Protein AF-A0A842MWJ6-F1 (afdb_monomer_lite)

Foldseek 3Di:
DADPPPRHDPVVDDDDDPVLVVLLVVLVVVLVVLVVLLVVLVVLLVVLVVQCVVCPDPVSVVVSVVSNVVSVVSNVVSVVVQVVCVVVSSHD

Secondary structure (DSSP, 8-state):
-B-TTT--BGGG-PPPPHHHHHHHHHHHHHHHHHHHHHHHHHHHHHHHHHHHHH--SHHHHHHHHHHHHHHHHHHHHHHHHHHHHHHTT---

Radius of gyration: 20.01 Å; chains: 1; bounding box: 41×27×55 Å

pLDDT: mean 96.07, std 4.83, range [68.44, 98.81]

Sequence (92 aa):
EKCPNCGAPREKFEKLSEDKAQLIERSRYTNDLHVSLQRLLQEVLAVAENGIRDNLDPRCLEIFTQAKEMAWTIRQRSKTEVQTHVGKGKWG

Structure (mmCIF, N/CA/C/O backbone):
data_AF-A0A842MWJ6-F1
#
_entry.id   AF-A0A842MWJ6-F1
#
loop_
_atom_site.group_PDB
_atom_site.id
_atom_site.type_symbol
_atom_site.label_atom_id
_atom_site.label_alt_id
_atom_site.label_comp_id
_atom_site.label_asym_id
_atom_site.label_entity_id
_atom_site.label_seq_id
_atom_site.pdbx_PDB_ins_code
_atom_site.Cartn_x
_atom_site.Cartn_y
_atom_site.Cartn_z
_atom_site.occupancy
_atom_site.B_iso_or_equiv
_atom_site.auth_seq_id
_atom_site.auth_comp_id
_atom_site.auth_asym_id
_atom_site.auth_atom_id
_atom_site.pdbx_PDB_model_num
ATOM 1 N N . GLU A 1 1 ? -23.370 -12.922 22.686 1.00 68.44 1 GLU A N 1
ATOM 2 C CA . GLU A 1 1 ? -22.726 -12.019 23.672 1.00 68.44 1 GLU A CA 1
ATOM 3 C C . GLU A 1 1 ? -21.276 -12.398 24.046 1.00 68.44 1 GLU A C 1
ATOM 5 O O . GLU A 1 1 ? -20.811 -12.036 25.119 1.00 68.44 1 GLU A O 1
ATOM 10 N N . LYS A 1 2 ? -20.502 -13.053 23.162 1.00 90.50 2 LYS A N 1
ATOM 11 C CA . LYS A 1 2 ? -19.066 -13.337 23.372 1.00 90.50 2 LYS A CA 1
ATOM 12 C C . LYS A 1 2 ? -18.253 -12.807 22.193 1.00 90.50 2 LYS A C 1
ATOM 14 O O . LYS A 1 2 ? -18.765 -12.790 21.075 1.00 90.50 2 LYS A O 1
ATOM 19 N N . CYS A 1 3 ? -17.018 -12.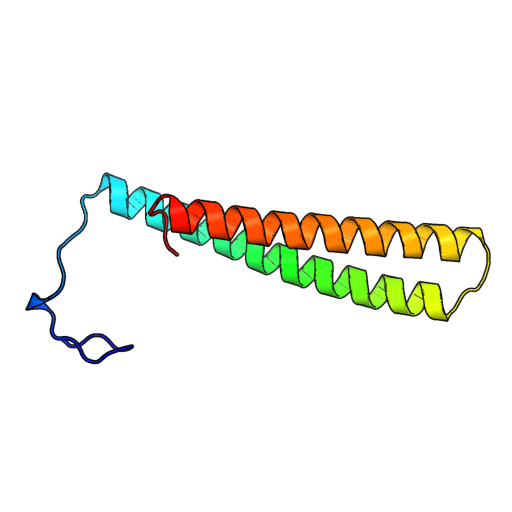376 22.437 1.00 90.81 3 CYS A N 1
ATOM 20 C CA . CYS A 1 3 ? -16.111 -11.908 21.390 1.00 90.81 3 CYS A CA 1
ATOM 21 C C . CYS A 1 3 ? -15.842 -13.033 20.370 1.00 90.81 3 CYS A C 1
ATOM 23 O O . CYS A 1 3 ? -15.439 -14.119 20.789 1.00 90.81 3 CYS A O 1
ATOM 25 N N . PRO A 1 4 ? -16.006 -12.802 19.055 1.00 92.50 4 PRO A N 1
ATOM 26 C CA . PRO A 1 4 ? -15.808 -13.841 18.042 1.00 92.50 4 PRO A CA 1
ATOM 27 C C . PRO A 1 4 ? -14.341 -14.266 17.887 1.00 92.50 4 PRO A C 1
ATOM 29 O O . PRO A 1 4 ? -14.081 -15.366 17.418 1.00 92.50 4 PRO A O 1
ATOM 32 N N . ASN A 1 5 ? -13.388 -13.421 18.295 1.00 92.62 5 ASN A N 1
ATOM 33 C CA . ASN A 1 5 ? -11.961 -13.723 18.179 1.00 92.62 5 ASN A CA 1
ATOM 34 C C . ASN A 1 5 ? -11.435 -14.585 19.343 1.00 92.62 5 ASN A C 1
ATOM 36 O O . ASN A 1 5 ? -10.698 -15.536 19.125 1.00 92.62 5 ASN A O 1
ATOM 40 N N . CYS A 1 6 ? -11.799 -14.258 20.590 1.00 94.75 6 CYS A N 1
ATOM 41 C CA . CYS A 1 6 ? -11.225 -14.901 21.784 1.00 94.75 6 CYS A CA 1
ATOM 42 C C . CYS A 1 6 ? -12.257 -15.509 22.748 1.00 94.75 6 CYS A C 1
ATOM 44 O O . CYS A 1 6 ? -11.887 -16.033 23.795 1.00 94.75 6 CYS A O 1
ATOM 46 N N . GLY A 1 7 ? -13.556 -15.401 22.453 1.00 94.75 7 GLY A N 1
ATOM 47 C CA . GLY A 1 7 ? -14.633 -15.937 23.290 1.00 94.75 7 GLY A CA 1
ATOM 48 C C . GLY A 1 7 ? -14.878 -15.187 24.606 1.00 94.75 7 GLY A C 1
ATOM 49 O O . GLY A 1 7 ? -15.750 -15.600 25.373 1.00 94.75 7 GLY A O 1
ATOM 50 N N . ALA A 1 8 ? -14.145 -14.099 24.882 1.00 95.62 8 ALA A N 1
ATOM 51 C CA . ALA A 1 8 ? -14.311 -13.303 26.097 1.00 95.62 8 ALA A CA 1
ATOM 52 C C . ALA A 1 8 ? -15.751 -12.769 26.232 1.00 95.62 8 ALA A C 1
ATOM 54 O O . ALA A 1 8 ? -16.355 -12.385 25.222 1.00 95.62 8 ALA A O 1
ATOM 55 N N . PRO A 1 9 ? -16.309 -12.741 27.453 1.00 95.56 9 PRO A N 1
ATOM 56 C CA . PRO A 1 9 ? -17.677 -12.301 27.673 1.00 95.56 9 PRO A CA 1
ATOM 57 C C . PRO A 1 9 ? -17.753 -10.762 27.706 1.00 95.56 9 PRO A C 1
ATOM 59 O O . PRO A 1 9 ? -16.729 -10.083 27.836 1.00 95.56 9 PRO A O 1
ATOM 62 N N . ARG A 1 10 ? -18.959 -10.208 27.532 1.00 91.69 10 ARG A N 1
ATOM 63 C CA . ARG A 1 10 ? -19.192 -8.764 27.333 1.00 91.69 10 ARG A CA 1
ATOM 64 C C . ARG A 1 10 ? -18.681 -7.900 28.489 1.00 91.69 10 ARG A C 1
ATOM 66 O O . ARG A 1 10 ? -18.237 -6.783 28.254 1.00 91.69 10 ARG A O 1
ATOM 73 N N . GLU A 1 11 ? -18.707 -8.416 29.709 1.00 93.62 11 GLU A N 1
ATOM 74 C CA . GLU A 1 11 ? -18.347 -7.701 30.937 1.00 93.62 11 GLU A CA 1
ATOM 75 C C . GLU A 1 11 ? -16.855 -7.346 30.999 1.00 93.62 11 GLU A C 1
ATOM 77 O O . GLU A 1 11 ? -16.457 -6.496 31.788 1.00 93.62 11 GLU A O 1
ATOM 82 N N . LYS A 1 12 ? -16.016 -7.969 30.155 1.00 94.12 12 LYS A N 1
ATOM 83 C CA . LYS A 1 12 ? -14.589 -7.632 30.032 1.00 94.12 12 LYS A CA 1
ATOM 84 C C . LYS A 1 12 ? -14.311 -6.428 29.126 1.00 94.12 12 LYS A C 1
ATOM 86 O O . LYS A 1 12 ? -13.148 -6.072 28.954 1.00 94.12 12 LYS A O 1
ATOM 91 N N . PHE A 1 13 ? -15.337 -5.837 28.517 1.00 91.50 13 PHE A N 1
ATOM 92 C CA . PHE A 1 13 ? -15.190 -4.732 27.577 1.00 91.50 13 PHE A CA 1
ATOM 93 C C . PHE A 1 13 ? -15.750 -3.439 28.160 1.00 91.50 13 PHE A C 1
ATOM 95 O O . PHE A 1 13 ? -16.842 -3.412 28.724 1.00 91.50 13 PHE A O 1
ATOM 102 N N . GLU A 1 14 ? -15.015 -2.352 27.956 1.00 92.19 14 GLU A N 1
ATOM 103 C CA . GLU A 1 14 ? -15.449 -1.004 28.304 1.00 92.19 14 GLU A CA 1
ATOM 104 C C . GLU A 1 14 ? -15.920 -0.259 27.051 1.00 92.19 14 GLU A C 1
ATOM 106 O O . GLU A 1 14 ? -15.362 -0.417 25.959 1.00 92.19 14 GLU A O 1
ATOM 111 N N . LYS A 1 15 ? -16.961 0.565 27.199 1.00 92.94 15 LYS A N 1
ATOM 112 C CA . LYS A 1 15 ? -17.431 1.428 26.115 1.00 92.94 15 LYS A CA 1
ATOM 113 C C . LYS A 1 15 ? -16.474 2.612 25.958 1.00 92.94 15 LYS A C 1
ATOM 115 O O . LYS A 1 15 ? -16.221 3.339 26.911 1.00 92.94 15 LYS A O 1
ATOM 120 N N . LEU A 1 16 ? -15.983 2.829 24.740 1.00 94.12 16 LEU A N 1
ATOM 121 C CA . LEU A 1 16 ? -15.151 3.989 24.419 1.00 94.12 16 LEU A CA 1
ATOM 122 C C . LEU A 1 16 ? -15.953 5.295 24.507 1.00 94.12 16 LEU A C 1
ATOM 124 O O . LEU A 1 16 ? -17.166 5.308 24.285 1.00 94.12 16 LEU A O 1
ATOM 128 N N . SER A 1 17 ? -15.252 6.400 24.773 1.00 95.94 17 SER A N 1
ATOM 129 C CA . SER A 1 17 ? -15.823 7.733 24.574 1.00 95.94 17 SER A CA 1
ATOM 130 C C . SER A 1 17 ? -16.128 7.966 23.094 1.00 95.94 17 SER A C 1
ATOM 132 O O . SER A 1 17 ? -15.443 7.429 22.220 1.00 95.94 17 SER A O 1
ATOM 134 N N . GLU A 1 18 ? -17.133 8.796 22.823 1.00 95.69 18 GLU A N 1
ATOM 135 C CA . GLU A 1 18 ? -17.587 9.096 21.461 1.00 95.69 18 GLU A CA 1
ATOM 136 C C . GLU A 1 18 ? -16.442 9.622 20.581 1.00 95.69 18 GLU A C 1
ATOM 138 O O . GLU A 1 18 ? -16.190 9.084 19.507 1.00 95.69 18 GLU A O 1
ATOM 143 N N . ASP A 1 19 ? -15.653 10.572 21.090 1.00 94.38 19 ASP A N 1
ATOM 144 C CA . ASP A 1 19 ? -14.514 11.140 20.358 1.00 94.38 19 ASP A CA 1
ATOM 145 C C . ASP A 1 19 ? -13.470 10.083 19.967 1.00 94.38 19 ASP A C 1
ATOM 147 O O . ASP A 1 19 ? -12.925 10.103 18.860 1.00 94.38 19 ASP A O 1
ATOM 151 N N . LYS A 1 20 ? -13.190 9.128 20.866 1.00 94.12 20 LYS A N 1
ATOM 152 C CA . LYS A 1 20 ? -12.250 8.034 20.586 1.00 94.12 20 LYS A CA 1
ATOM 153 C C . LYS A 1 20 ? -12.830 7.077 19.551 1.00 94.12 20 LYS A C 1
ATOM 155 O O . LYS A 1 20 ? -12.106 6.669 18.645 1.00 94.12 20 LYS A O 1
ATOM 160 N N . ALA A 1 21 ? -14.114 6.741 19.669 1.00 94.44 21 ALA A N 1
ATOM 161 C CA . ALA A 1 21 ? -14.799 5.879 18.714 1.00 94.44 21 ALA A CA 1
ATOM 162 C C . ALA A 1 21 ? -14.791 6.496 17.305 1.00 94.44 21 ALA A C 1
ATOM 164 O O . ALA A 1 21 ? -14.370 5.839 16.356 1.00 94.44 21 ALA A O 1
ATOM 165 N N . GLN A 1 22 ? -15.137 7.778 17.173 1.00 95.25 22 GLN A N 1
ATOM 166 C CA . GLN A 1 22 ? -15.118 8.482 15.887 1.00 95.25 22 GLN A CA 1
ATOM 167 C C . GLN A 1 22 ? -13.717 8.558 15.278 1.00 95.25 22 GLN A C 1
ATOM 169 O O . GLN A 1 22 ? -13.549 8.376 14.070 1.00 95.25 22 GLN A O 1
ATOM 174 N N . LEU A 1 23 ? -12.693 8.804 16.100 1.00 95.38 23 LEU A N 1
ATOM 175 C CA . LEU A 1 23 ? -11.310 8.821 15.633 1.00 95.38 23 LEU A CA 1
ATOM 176 C C . LEU A 1 23 ? -10.880 7.455 15.079 1.00 95.38 23 LEU A C 1
ATOM 178 O O . LEU A 1 23 ? -10.222 7.404 14.041 1.00 95.38 23 LEU A O 1
ATOM 182 N N . ILE A 1 24 ? -11.280 6.366 15.739 1.00 96.00 24 ILE A N 1
ATOM 183 C CA . ILE A 1 24 ? -11.041 4.993 15.282 1.00 96.00 24 ILE A CA 1
ATOM 184 C C . ILE A 1 24 ? -11.756 4.720 13.956 1.00 96.00 24 ILE A C 1
ATOM 186 O O . ILE A 1 24 ? -11.113 4.240 13.026 1.00 96.00 24 ILE A O 1
ATOM 190 N N . GLU A 1 25 ? -13.040 5.068 13.823 1.00 95.50 25 GLU A N 1
ATOM 191 C CA . GLU A 1 25 ? -13.779 4.845 12.569 1.00 95.50 25 GLU A CA 1
ATOM 192 C C . GLU A 1 25 ? -13.151 5.598 11.389 1.00 95.50 25 GLU A C 1
ATOM 194 O O . GLU A 1 25 ? -12.989 5.053 10.297 1.00 95.50 25 GLU A O 1
ATOM 199 N N . ARG A 1 26 ? -12.706 6.840 11.611 1.00 95.62 26 ARG A N 1
ATOM 200 C CA . ARG A 1 26 ? -11.984 7.599 10.583 1.00 95.62 26 ARG A CA 1
ATOM 201 C C . ARG A 1 26 ? -10.638 6.971 10.231 1.00 95.62 26 ARG A C 1
ATOM 203 O O . ARG A 1 26 ? -10.244 6.999 9.067 1.00 95.62 26 ARG A O 1
ATOM 210 N N . SER A 1 27 ? -9.927 6.429 11.216 1.00 96.62 27 SER A N 1
ATOM 211 C CA . SER A 1 27 ? -8.658 5.743 10.976 1.00 96.62 27 SER A CA 1
ATOM 212 C C . SER A 1 27 ? -8.829 4.435 10.213 1.00 96.62 27 SER A C 1
ATOM 214 O O . SER A 1 27 ? -8.015 4.195 9.326 1.00 96.62 27 SER A O 1
ATOM 216 N N . ARG A 1 28 ? -9.904 3.669 10.452 1.00 96.12 28 ARG A N 1
ATOM 217 C CA . ARG A 1 28 ? -10.241 2.470 9.662 1.00 96.12 28 ARG A CA 1
ATOM 218 C C . ARG A 1 28 ? -10.366 2.783 8.185 1.00 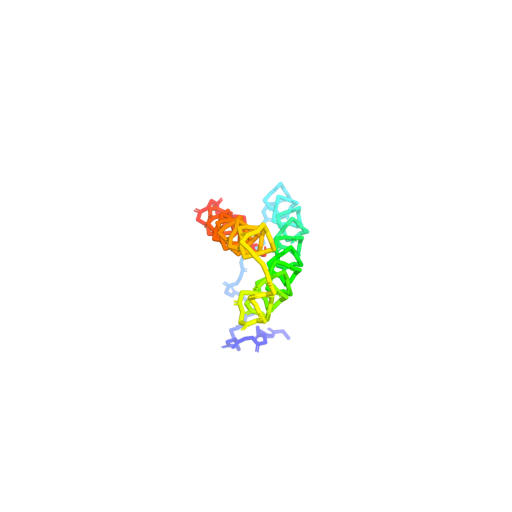96.12 28 ARG A C 1
ATOM 220 O O . ARG A 1 28 ? -9.684 2.171 7.373 1.00 96.12 28 ARG A O 1
ATOM 227 N N . TYR A 1 29 ? -11.151 3.807 7.854 1.00 96.62 29 TYR A N 1
ATOM 228 C CA . TYR A 1 29 ? -11.322 4.228 6.466 1.00 96.62 29 TYR A CA 1
ATOM 229 C C . TYR A 1 29 ? -9.976 4.528 5.789 1.00 96.62 29 TYR A C 1
ATOM 231 O O . TYR A 1 29 ? -9.686 4.028 4.705 1.00 96.62 29 TYR A O 1
ATOM 239 N N . THR A 1 30 ? -9.108 5.301 6.444 1.00 97.19 30 THR A N 1
ATOM 240 C CA . THR A 1 30 ? -7.781 5.607 5.889 1.00 97.19 30 THR A CA 1
ATOM 241 C C . THR A 1 30 ? -6.865 4.379 5.843 1.00 97.19 30 THR A C 1
ATOM 243 O O . THR A 1 30 ? -6.081 4.235 4.905 1.00 97.19 30 THR A O 1
ATOM 246 N N . ASN A 1 31 ? -6.957 3.466 6.809 1.00 97.56 31 ASN A N 1
ATOM 247 C CA . ASN A 1 31 ? -6.179 2.229 6.806 1.00 97.56 31 ASN A CA 1
ATOM 248 C C . ASN A 1 31 ? -6.608 1.292 5.671 1.00 97.56 31 ASN A C 1
ATOM 250 O O . ASN A 1 31 ? -5.739 0.746 4.989 1.00 97.56 31 ASN A O 1
ATOM 254 N N . ASP A 1 32 ? -7.900 1.212 5.362 1.00 97.44 32 ASP A N 1
ATOM 255 C CA . ASP A 1 32 ? -8.414 0.493 4.191 1.00 97.44 32 ASP A CA 1
ATOM 256 C C . ASP A 1 32 ? -7.897 1.097 2.876 1.00 97.44 32 ASP A C 1
ATOM 258 O O . ASP A 1 32 ? -7.534 0.372 1.939 1.00 97.44 32 ASP A O 1
ATOM 262 N N . LEU A 1 33 ? -7.776 2.429 2.811 1.00 98.19 33 LEU A N 1
ATOM 263 C CA . LEU A 1 33 ? -7.133 3.102 1.681 1.00 98.19 33 LEU A CA 1
ATOM 264 C C . LEU A 1 33 ? -5.644 2.747 1.585 1.00 98.19 33 LEU A C 1
ATOM 266 O O . LEU A 1 33 ? -5.161 2.464 0.489 1.00 98.19 33 LEU A O 1
ATOM 270 N N . HIS A 1 34 ? -4.913 2.695 2.703 1.00 98.25 34 HIS A N 1
ATOM 271 C CA . HIS A 1 34 ? -3.519 2.243 2.706 1.00 98.25 34 HIS A CA 1
ATOM 272 C C . HIS A 1 34 ? -3.383 0.786 2.260 1.00 98.25 34 HIS A C 1
ATOM 274 O O . HIS A 1 34 ? -2.453 0.472 1.519 1.00 98.25 34 HIS A O 1
ATOM 280 N N . VAL A 1 35 ? -4.281 -0.110 2.672 1.00 97.56 35 VAL A N 1
ATOM 281 C CA . VAL A 1 35 ? -4.291 -1.513 2.220 1.00 97.56 35 VAL A CA 1
ATOM 282 C C . VAL A 1 35 ? -4.558 -1.588 0.716 1.00 97.56 35 VAL A C 1
ATOM 284 O O . VAL A 1 35 ? -3.835 -2.271 -0.014 1.00 97.56 35 VAL A O 1
ATOM 287 N N . SER A 1 36 ? -5.534 -0.824 0.227 1.00 98.50 36 SER A N 1
ATOM 288 C CA . SER A 1 36 ? -5.862 -0.744 -1.200 1.00 98.50 36 SER A CA 1
ATOM 289 C C . SER A 1 36 ? -4.693 -0.201 -2.026 1.00 98.50 36 SER A C 1
ATOM 291 O O . SER A 1 36 ? -4.341 -0.773 -3.059 1.00 98.50 36 SER A O 1
ATOM 293 N N . LEU A 1 37 ? -4.027 0.848 -1.540 1.00 98.69 37 LEU A N 1
ATOM 294 C CA . LEU A 1 37 ? -2.825 1.403 -2.155 1.00 98.69 37 LEU A CA 1
ATOM 295 C C . LEU A 1 37 ? -1.686 0.374 -2.183 1.00 98.69 37 LEU A C 1
ATOM 297 O O . LEU A 1 37 ? -1.043 0.195 -3.213 1.00 98.69 37 LEU A O 1
ATOM 301 N N . GLN A 1 38 ? -1.456 -0.354 -1.086 1.00 98.62 38 GLN A N 1
ATOM 302 C CA . GLN A 1 38 ? -0.439 -1.408 -1.033 1.00 98.62 38 GLN A CA 1
ATOM 303 C C . GLN A 1 38 ? -0.689 -2.527 -2.052 1.00 98.62 38 GLN A C 1
ATOM 305 O O . GLN A 1 38 ? 0.285 -3.078 -2.571 1.00 98.62 38 GLN A O 1
ATOM 310 N N . ARG A 1 39 ? -1.956 -2.862 -2.336 1.00 98.62 39 ARG A N 1
ATOM 311 C CA . ARG A 1 39 ? -2.332 -3.825 -3.383 1.00 98.62 39 ARG A CA 1
ATOM 312 C C . ARG A 1 39 ? -1.969 -3.299 -4.771 1.00 98.62 39 ARG A C 1
ATOM 314 O O . ARG A 1 39 ? -1.289 -3.996 -5.513 1.00 98.62 39 ARG A O 1
ATOM 321 N N . LEU A 1 40 ? -2.344 -2.061 -5.093 1.00 98.81 40 LEU A N 1
ATOM 322 C CA . LEU A 1 40 ? -2.011 -1.445 -6.384 1.00 98.81 40 LEU A CA 1
ATOM 323 C C . LEU A 1 40 ? -0.494 -1.359 -6.597 1.00 98.81 40 LEU A C 1
ATOM 325 O O . LEU A 1 40 ? 0.014 -1.690 -7.662 1.00 98.81 40 LEU A O 1
ATOM 329 N N . LEU A 1 41 ? 0.259 -0.991 -5.561 1.00 98.81 41 LEU A N 1
ATOM 330 C CA . LEU A 1 41 ? 1.720 -0.940 -5.636 1.00 98.81 41 LEU A CA 1
ATOM 331 C C . LEU A 1 41 ? 2.340 -2.333 -5.813 1.00 98.81 41 LEU A C 1
ATOM 333 O O . LEU A 1 41 ? 3.388 -2.452 -6.437 1.00 98.81 41 LEU A O 1
ATOM 337 N N . GLN A 1 42 ? 1.701 -3.390 -5.303 1.00 98.62 42 GLN A N 1
ATOM 338 C CA . GLN A 1 42 ? 2.132 -4.765 -5.560 1.00 98.62 42 GLN A CA 1
ATOM 339 C C . GLN A 1 42 ? 1.954 -5.157 -7.034 1.00 98.62 42 GLN A C 1
ATOM 341 O O . GLN A 1 42 ? 2.802 -5.863 -7.578 1.00 98.62 42 GLN A O 1
ATOM 346 N N . GLU A 1 43 ? 0.897 -4.679 -7.688 1.00 98.75 43 GLU A N 1
ATOM 347 C CA . GLU A 1 43 ? 0.695 -4.870 -9.130 1.00 98.75 43 GLU A CA 1
ATOM 348 C C . GLU A 1 43 ? 1.745 -4.101 -9.939 1.00 98.75 43 GLU A C 1
ATOM 350 O O . GLU A 1 43 ? 2.346 -4.667 -10.851 1.00 98.75 43 GLU A O 1
ATOM 355 N N . VAL A 1 44 ? 2.062 -2.859 -9.546 1.00 98.81 44 VAL A N 1
ATOM 356 C CA . VAL A 1 44 ? 3.156 -2.083 -10.158 1.00 98.81 44 VAL A CA 1
ATOM 357 C C . VAL A 1 44 ? 4.495 -2.809 -10.020 1.00 98.81 44 VAL A C 1
ATOM 359 O O . VAL A 1 44 ? 5.237 -2.891 -10.995 1.00 98.81 44 VAL A O 1
ATOM 362 N N . LEU A 1 45 ? 4.796 -3.378 -8.846 1.00 98.75 45 LEU A N 1
ATOM 363 C CA . LEU A 1 45 ? 6.009 -4.176 -8.637 1.00 98.75 45 LEU A CA 1
ATOM 364 C C . LEU A 1 45 ? 6.075 -5.369 -9.599 1.00 98.75 45 LEU A C 1
ATOM 366 O O . LEU A 1 45 ? 7.114 -5.583 -10.215 1.00 98.75 45 LEU A O 1
ATOM 370 N N . ALA A 1 46 ? 4.977 -6.110 -9.766 1.00 98.75 46 ALA A N 1
ATOM 371 C CA . ALA A 1 46 ? 4.934 -7.260 -10.668 1.00 98.75 46 ALA A CA 1
ATO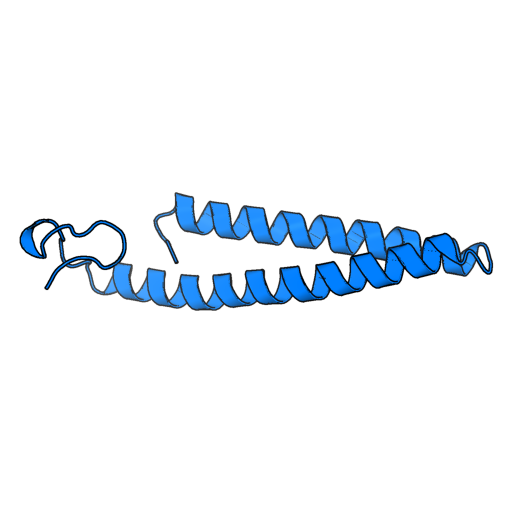M 372 C C . ALA A 1 46 ? 5.139 -6.856 -12.141 1.00 98.75 46 ALA A C 1
ATOM 374 O O . ALA A 1 46 ? 5.892 -7.509 -12.865 1.00 98.75 46 ALA A O 1
ATOM 375 N N . VAL A 1 47 ? 4.513 -5.758 -12.580 1.00 98.75 47 VAL A N 1
ATOM 376 C CA . VAL A 1 47 ? 4.704 -5.209 -13.934 1.00 98.75 47 VAL A CA 1
ATOM 377 C C . VAL A 1 47 ? 6.149 -4.754 -14.137 1.00 98.75 47 VAL A C 1
ATOM 379 O O . VAL A 1 47 ? 6.763 -5.102 -15.143 1.00 98.75 47 VAL A O 1
ATOM 382 N N . ALA A 1 48 ? 6.713 -4.034 -13.167 1.00 98.81 48 ALA A N 1
ATOM 383 C CA . ALA A 1 48 ? 8.091 -3.568 -13.214 1.00 98.81 48 ALA A CA 1
ATOM 384 C C . ALA A 1 48 ? 9.096 -4.727 -13.272 1.00 98.81 48 ALA A C 1
ATOM 386 O O . ALA A 1 48 ? 10.038 -4.686 -14.055 1.00 98.81 48 ALA A O 1
ATOM 387 N N . GLU A 1 49 ? 8.881 -5.797 -12.507 1.00 98.81 49 GLU A N 1
ATOM 388 C CA . GLU A 1 49 ? 9.736 -6.986 -12.558 1.00 98.81 49 GLU A CA 1
ATOM 389 C C . GLU A 1 49 ? 9.679 -7.703 -13.905 1.00 98.81 49 GLU A C 1
ATOM 391 O O . GLU A 1 49 ? 10.716 -8.143 -14.403 1.00 98.81 49 GLU A O 1
ATOM 396 N N . ASN A 1 50 ? 8.498 -7.792 -14.519 1.00 98.75 50 ASN A N 1
ATOM 397 C CA . ASN A 1 50 ? 8.371 -8.350 -15.862 1.00 98.75 50 ASN A CA 1
ATOM 398 C C . ASN A 1 50 ? 9.069 -7.471 -16.907 1.00 98.75 50 ASN A C 1
ATOM 400 O O . ASN A 1 50 ? 9.780 -8.006 -17.750 1.00 98.75 50 ASN A O 1
ATOM 404 N N . GLY A 1 51 ? 8.937 -6.146 -16.817 1.00 98.69 51 GLY A N 1
ATOM 405 C CA . GLY A 1 51 ? 9.613 -5.215 -17.721 1.00 98.69 51 GLY A CA 1
ATOM 406 C C . GLY A 1 51 ? 11.142 -5.211 -17.579 1.00 98.69 51 GLY A C 1
ATOM 407 O O . GLY A 1 51 ? 11.855 -5.190 -18.578 1.00 98.69 51 GLY A O 1
ATOM 408 N N . ILE A 1 52 ? 11.662 -5.315 -16.349 1.00 98.81 52 ILE A N 1
ATOM 409 C CA . ILE A 1 52 ? 13.102 -5.504 -16.092 1.00 98.81 52 ILE A CA 1
ATOM 410 C C . ILE A 1 52 ? 13.589 -6.830 -16.685 1.00 98.81 52 ILE A C 1
ATOM 412 O O . ILE A 1 52 ? 14.686 -6.883 -17.231 1.00 98.81 52 ILE A O 1
ATOM 416 N N . ARG A 1 53 ? 12.796 -7.906 -16.567 1.00 98.69 53 ARG A N 1
ATOM 417 C CA . ARG A 1 53 ? 13.149 -9.221 -17.121 1.00 98.69 53 ARG A CA 1
ATOM 418 C C . ARG A 1 53 ? 13.166 -9.213 -18.650 1.00 98.69 53 ARG A C 1
ATOM 420 O O . ARG A 1 53 ? 14.023 -9.871 -19.226 1.00 98.69 53 ARG A O 1
ATOM 427 N N . ASP A 1 54 ? 12.227 -8.506 -19.271 1.00 98.69 54 ASP A N 1
ATOM 428 C CA . ASP A 1 54 ? 12.138 -8.362 -20.727 1.00 98.69 54 ASP A CA 1
ATOM 429 C C . ASP A 1 54 ? 13.346 -7.607 -21.302 1.00 98.69 54 ASP A C 1
ATOM 431 O O . ASP A 1 54 ? 13.917 -8.031 -22.301 1.00 98.69 54 ASP A O 1
ATOM 435 N N . ASN A 1 55 ? 13.796 -6.547 -20.616 1.00 97.56 55 ASN A N 1
ATOM 436 C CA . ASN A 1 55 ? 15.041 -5.828 -20.911 1.00 97.56 55 ASN A CA 1
ATOM 437 C C . ASN A 1 55 ? 15.212 -5.437 -22.397 1.00 97.56 55 ASN A C 1
ATOM 439 O O . ASN A 1 55 ? 16.294 -5.593 -22.966 1.00 97.56 55 ASN A O 1
ATOM 443 N N . LEU A 1 56 ? 14.140 -4.935 -23.021 1.00 98.25 56 LEU A N 1
ATOM 444 C CA . LEU A 1 56 ? 14.108 -4.569 -24.441 1.00 98.25 56 LEU A CA 1
ATOM 445 C C . LEU A 1 56 ? 15.220 -3.584 -24.840 1.00 98.25 56 LEU A C 1
ATOM 447 O O . LEU A 1 56 ? 15.919 -3.794 -25.830 1.00 98.25 56 LEU A O 1
ATOM 451 N N . ASP A 1 57 ? 15.366 -2.501 -24.073 1.00 98.62 57 ASP A N 1
ATOM 452 C CA . ASP A 1 57 ? 16.371 -1.461 -24.283 1.00 98.62 57 ASP A CA 1
ATOM 453 C C . ASP A 1 57 ? 16.731 -0.743 -22.960 1.00 98.62 57 ASP A C 1
ATOM 455 O O . ASP A 1 57 ? 16.008 -0.879 -21.961 1.00 98.62 57 ASP A O 1
ATOM 459 N N . PRO A 1 58 ? 17.833 0.040 -22.925 1.00 98.69 58 PRO A N 1
ATOM 460 C CA . PRO A 1 58 ? 18.295 0.698 -21.703 1.00 98.69 58 PRO A CA 1
ATOM 461 C C . PRO A 1 58 ? 17.276 1.651 -21.071 1.00 98.69 58 PRO A C 1
ATOM 463 O O . PRO A 1 58 ? 17.217 1.757 -19.845 1.00 98.69 58 PRO A O 1
ATOM 466 N N . ARG A 1 59 ? 16.462 2.342 -21.878 1.00 98.50 59 ARG A N 1
ATOM 467 C CA . ARG A 1 59 ? 15.477 3.298 -21.371 1.00 98.50 59 ARG A CA 1
ATOM 468 C C . ARG A 1 59 ? 14.288 2.573 -20.747 1.00 98.50 59 ARG A C 1
ATOM 470 O O . ARG A 1 59 ? 13.820 2.989 -19.687 1.00 98.50 59 ARG A O 1
ATOM 477 N N . CYS A 1 60 ? 13.822 1.486 -21.358 1.00 98.56 60 CYS A N 1
ATOM 478 C CA . CYS A 1 60 ? 12.805 0.619 -20.764 1.00 98.56 60 CYS A CA 1
ATOM 479 C C . CYS A 1 60 ? 13.274 0.038 -19.423 1.00 98.56 60 CYS A C 1
ATOM 481 O O . CYS A 1 60 ? 12.548 0.140 -18.430 1.00 98.56 60 CYS A O 1
ATOM 483 N N . LEU A 1 61 ? 14.498 -0.504 -19.365 1.00 98.69 61 LEU A N 1
ATOM 484 C CA . LEU A 1 61 ? 15.082 -1.032 -18.127 1.00 98.69 61 LEU A CA 1
ATOM 485 C C . LEU A 1 61 ? 15.119 0.030 -17.017 1.00 98.69 61 LEU A C 1
ATOM 487 O O . LEU A 1 61 ? 14.748 -0.250 -15.874 1.00 98.69 61 LEU A O 1
ATOM 491 N N . GLU A 1 62 ? 15.531 1.253 -17.353 1.00 98.75 62 GLU A N 1
ATOM 492 C CA . GLU A 1 62 ? 15.586 2.373 -16.414 1.00 98.75 62 GLU A CA 1
ATOM 493 C C . GLU A 1 62 ? 14.198 2.703 -15.839 1.00 98.75 62 GLU A C 1
ATOM 495 O O . GLU A 1 62 ? 14.038 2.788 -14.619 1.00 98.75 62 GLU A O 1
ATOM 500 N N . ILE A 1 63 ? 13.178 2.826 -16.699 1.00 98.81 63 ILE A N 1
ATOM 501 C CA . ILE A 1 63 ? 11.802 3.148 -16.288 1.00 98.81 63 ILE A CA 1
ATOM 502 C C . ILE A 1 63 ? 11.254 2.082 -15.338 1.00 98.81 63 ILE A C 1
ATOM 504 O O . ILE A 1 63 ? 10.707 2.412 -14.283 1.00 98.81 63 ILE A O 1
ATOM 508 N N . PHE A 1 64 ? 11.404 0.802 -15.683 1.00 98.81 64 PHE A N 1
ATOM 509 C CA . PHE A 1 64 ? 10.895 -0.273 -14.837 1.00 98.81 64 PHE A CA 1
ATOM 510 C C . PHE A 1 64 ? 11.671 -0.394 -13.520 1.00 98.81 64 PHE A C 1
ATOM 512 O O . PHE A 1 64 ? 11.064 -0.645 -12.478 1.00 98.81 64 PHE A O 1
ATOM 519 N N . THR A 1 65 ? 12.980 -0.131 -13.520 1.00 98.81 65 THR A N 1
ATOM 520 C CA . THR A 1 65 ? 13.782 -0.081 -12.287 1.00 98.81 65 THR A CA 1
ATOM 521 C C . THR A 1 65 ? 13.285 1.022 -11.349 1.00 98.81 65 THR A C 1
ATOM 523 O O . THR A 1 65 ? 12.986 0.752 -10.185 1.00 98.81 65 THR A O 1
ATOM 526 N N . GLN A 1 66 ? 13.078 2.235 -11.867 1.00 98.81 66 GLN A N 1
ATOM 527 C CA . GLN A 1 66 ? 12.541 3.356 -11.089 1.00 98.81 66 GLN A CA 1
ATOM 528 C C . GLN A 1 66 ? 11.128 3.067 -10.566 1.00 98.81 66 GLN A C 1
ATOM 530 O O . GLN A 1 66 ? 10.824 3.325 -9.398 1.00 98.81 66 GLN A O 1
ATOM 535 N N . ALA A 1 67 ? 10.257 2.495 -11.404 1.00 98.75 67 ALA A N 1
ATOM 536 C CA . ALA A 1 67 ? 8.904 2.118 -11.003 1.00 98.75 67 ALA A CA 1
ATOM 537 C C . ALA A 1 67 ? 8.917 1.117 -9.837 1.00 98.75 67 ALA A C 1
ATOM 539 O O . ALA A 1 67 ? 8.165 1.287 -8.873 1.00 98.75 67 ALA A O 1
ATOM 540 N N . LYS A 1 68 ? 9.807 0.116 -9.883 1.00 98.81 68 LYS A N 1
ATOM 541 C CA . LYS A 1 68 ? 9.982 -0.863 -8.805 1.00 98.81 68 LYS A CA 1
ATOM 542 C C . LYS A 1 68 ? 10.393 -0.192 -7.491 1.00 98.81 68 LYS A C 1
ATOM 544 O O . LYS A 1 68 ? 9.779 -0.449 -6.454 1.00 98.81 68 LYS A O 1
ATOM 549 N N . GLU A 1 69 ? 11.396 0.682 -7.525 1.00 98.75 69 GLU A N 1
ATOM 550 C CA . GLU A 1 69 ? 11.9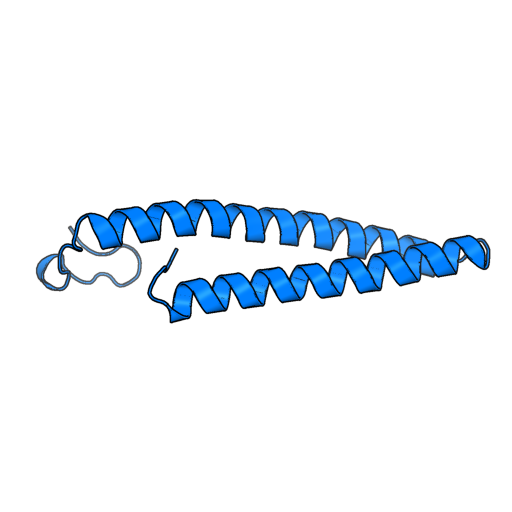09 1.374 -6.334 1.00 98.75 69 GLU A CA 1
ATOM 551 C C . GLU A 1 69 ? 10.868 2.299 -5.695 1.00 98.75 69 GLU A C 1
ATOM 553 O O . GLU A 1 69 ? 10.655 2.269 -4.474 1.00 98.75 69 GLU A O 1
ATOM 558 N N . MET A 1 70 ? 10.173 3.090 -6.517 1.00 98.75 70 MET A N 1
ATOM 559 C CA . MET A 1 70 ? 9.114 3.983 -6.050 1.00 98.75 70 MET A CA 1
ATOM 560 C C . MET A 1 70 ? 7.954 3.190 -5.449 1.00 98.75 70 MET A C 1
ATOM 562 O O . MET A 1 70 ? 7.507 3.496 -4.338 1.00 98.75 70 MET A O 1
ATOM 566 N N . ALA A 1 71 ? 7.501 2.139 -6.139 1.00 98.75 71 ALA A N 1
ATOM 567 C CA . ALA A 1 71 ? 6.390 1.323 -5.673 1.00 98.75 71 ALA A CA 1
ATOM 568 C C . ALA A 1 71 ? 6.708 0.648 -4.335 1.00 98.75 71 ALA A C 1
ATOM 570 O O . ALA A 1 71 ? 5.904 0.700 -3.399 1.00 98.75 71 ALA A O 1
ATOM 571 N N . TRP A 1 72 ? 7.912 0.083 -4.205 1.00 98.75 72 TRP A N 1
ATOM 572 C CA . TRP A 1 72 ? 8.384 -0.505 -2.956 1.00 98.75 72 TRP A CA 1
ATOM 573 C C . TRP A 1 72 ? 8.402 0.515 -1.816 1.00 98.75 72 TRP A C 1
ATOM 575 O O . TRP A 1 72 ? 7.839 0.263 -0.747 1.00 98.75 72 TRP A O 1
ATOM 585 N N . THR A 1 73 ? 9.003 1.681 -2.051 1.00 98.75 73 THR A N 1
ATOM 586 C CA . THR A 1 73 ? 9.162 2.730 -1.038 1.00 98.75 73 THR A CA 1
ATOM 587 C C . THR A 1 73 ? 7.814 3.226 -0.522 1.00 98.75 73 THR A C 1
ATOM 589 O O . THR A 1 73 ? 7.592 3.279 0.691 1.00 98.75 73 THR A O 1
ATOM 592 N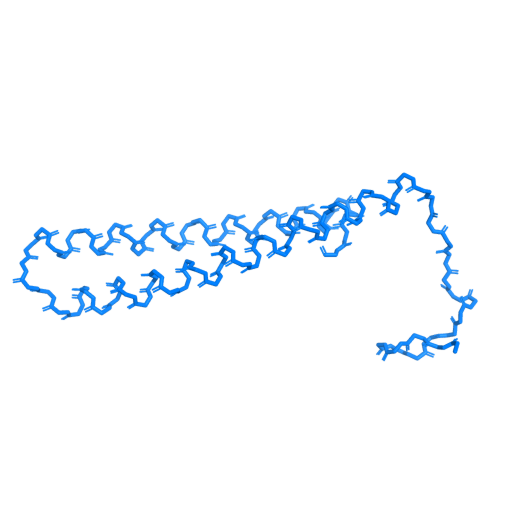 N . ILE A 1 74 ? 6.876 3.545 -1.419 1.00 98.75 74 ILE A N 1
ATOM 593 C CA . ILE A 1 74 ? 5.537 4.019 -1.036 1.00 98.75 74 ILE A CA 1
ATOM 594 C C . ILE A 1 74 ? 4.771 2.920 -0.286 1.00 98.75 74 ILE A C 1
ATOM 596 O O . ILE A 1 74 ? 4.069 3.199 0.694 1.00 98.75 74 ILE A O 1
ATOM 600 N N . ARG A 1 75 ? 4.949 1.655 -0.685 1.00 98.50 75 ARG A N 1
ATOM 601 C CA . ARG A 1 75 ? 4.314 0.517 -0.016 1.00 98.50 75 ARG A CA 1
ATOM 602 C C . ARG A 1 75 ? 4.800 0.371 1.426 1.00 98.50 75 ARG A C 1
ATOM 604 O O . ARG A 1 75 ? 3.974 0.145 2.307 1.00 98.50 75 ARG A O 1
ATOM 611 N N . GLN A 1 76 ? 6.098 0.541 1.691 1.00 98.50 76 GLN A N 1
ATOM 612 C CA . GLN A 1 76 ? 6.614 0.520 3.067 1.00 98.50 76 GLN A CA 1
ATOM 613 C C . GLN A 1 76 ? 6.125 1.720 3.882 1.00 98.50 76 GLN A C 1
ATOM 615 O O . GLN A 1 76 ? 5.684 1.532 5.011 1.00 98.50 76 GLN A O 1
ATOM 620 N N . ARG A 1 77 ? 6.093 2.926 3.297 1.00 98.50 77 ARG A N 1
ATOM 621 C CA . ARG A 1 77 ? 5.543 4.121 3.967 1.00 98.50 77 ARG A CA 1
ATOM 622 C C . ARG A 1 77 ? 4.098 3.915 4.419 1.00 98.50 77 ARG A C 1
ATOM 624 O O . ARG A 1 77 ? 3.762 4.256 5.546 1.00 98.50 77 ARG A O 1
ATOM 631 N N . SER A 1 78 ? 3.269 3.293 3.578 1.00 98.19 78 SER A N 1
ATOM 632 C CA . SER A 1 78 ? 1.881 2.970 3.938 1.00 98.19 78 SER A CA 1
ATOM 633 C C . SER A 1 78 ? 1.796 2.031 5.145 1.00 98.19 78 SER A C 1
ATOM 635 O O . SER A 1 78 ? 0.957 2.230 6.015 1.00 98.19 78 SER A O 1
ATOM 637 N N . LYS A 1 79 ? 2.685 1.035 5.248 1.00 97.62 79 LYS A N 1
ATOM 638 C CA . LYS A 1 79 ? 2.733 0.140 6.417 1.00 97.62 79 LYS A CA 1
ATOM 639 C C . LYS A 1 79 ? 3.168 0.872 7.685 1.00 97.62 79 LYS A C 1
ATOM 641 O O . LYS A 1 79 ? 2.588 0.649 8.744 1.00 97.62 79 LYS A O 1
ATOM 646 N N . THR A 1 80 ? 4.167 1.745 7.579 1.00 98.00 80 THR A N 1
ATOM 647 C CA . THR A 1 80 ? 4.647 2.557 8.705 1.00 98.00 80 THR A CA 1
ATOM 648 C C . THR A 1 80 ? 3.568 3.514 9.213 1.00 98.00 80 THR A C 1
ATOM 650 O O . THR A 1 80 ? 3.437 3.702 10.424 1.00 98.00 80 THR A O 1
ATOM 653 N N . GLU A 1 81 ? 2.749 4.076 8.323 1.00 97.62 81 GLU A N 1
ATOM 654 C CA . GLU A 1 81 ? 1.633 4.930 8.741 1.00 97.62 81 GLU A CA 1
ATOM 655 C C . GLU A 1 81 ? 0.550 4.129 9.474 1.00 97.62 81 GLU A C 1
ATOM 657 O O . GLU A 1 81 ? 0.128 4.526 10.560 1.00 97.62 81 GLU A O 1
ATOM 662 N N . VAL A 1 82 ? 0.182 2.942 8.973 1.00 97.06 82 VAL A N 1
ATOM 663 C CA . VAL A 1 82 ? -0.752 2.043 9.678 1.00 97.06 82 VAL A CA 1
ATOM 664 C C . VAL A 1 82 ? -0.215 1.680 11.069 1.00 97.06 82 VAL A C 1
ATOM 666 O O . VAL A 1 82 ? -0.945 1.756 12.058 1.00 97.06 82 VAL A O 1
ATOM 669 N N . GLN A 1 83 ? 1.079 1.363 11.187 1.00 96.88 83 GLN A N 1
ATOM 670 C CA . GLN A 1 83 ? 1.717 1.122 12.487 1.00 96.88 83 GLN A CA 1
ATOM 671 C C . GLN A 1 83 ? 1.610 2.352 13.407 1.00 96.88 83 GLN A C 1
ATOM 673 O O . GLN A 1 83 ? 1.327 2.215 14.599 1.00 96.88 83 GLN A O 1
ATOM 678 N N . THR A 1 84 ? 1.802 3.555 12.864 1.00 96.88 84 THR A N 1
ATOM 679 C CA . THR A 1 84 ? 1.682 4.816 13.609 1.00 96.88 84 THR A CA 1
ATOM 680 C C . THR A 1 84 ? 0.256 5.047 14.106 1.00 96.88 84 THR A C 1
ATOM 682 O O . THR A 1 84 ? 0.071 5.468 15.250 1.00 96.88 84 THR A O 1
ATOM 685 N N . HIS A 1 85 ? -0.759 4.738 13.296 1.00 96.69 85 HIS A N 1
ATOM 686 C CA . HIS A 1 85 ? -2.159 4.782 13.718 1.00 96.69 85 HIS A CA 1
ATOM 687 C C . HIS A 1 85 ? -2.424 3.838 14.894 1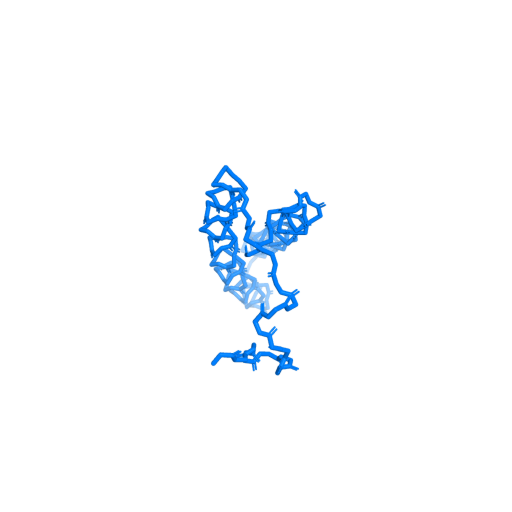.00 96.69 85 HIS A C 1
ATOM 689 O O . HIS A 1 85 ? -2.928 4.286 15.928 1.00 96.69 85 HIS A O 1
ATOM 695 N N . VAL A 1 86 ? -2.002 2.574 14.787 1.00 95.38 86 VAL A N 1
ATOM 696 C CA . VAL A 1 86 ? -2.167 1.574 15.855 1.00 95.38 86 VAL A CA 1
ATOM 697 C C . VAL A 1 86 ? -1.452 2.011 17.137 1.00 95.38 86 VAL A C 1
ATOM 699 O O . VAL A 1 86 ? -2.057 2.004 18.208 1.00 95.38 86 VAL A O 1
ATOM 702 N N . GLY A 1 87 ? -0.202 2.476 17.034 1.00 95.25 87 GLY A N 1
ATOM 703 C CA . GLY A 1 87 ? 0.581 2.947 18.182 1.00 95.25 87 GLY A CA 1
ATOM 704 C C . GLY A 1 87 ? -0.018 4.171 18.887 1.00 95.25 87 GLY A C 1
ATOM 705 O O . GLY A 1 87 ? 0.191 4.355 20.082 1.00 95.25 87 GLY A O 1
ATOM 706 N N . LYS A 1 88 ? -0.808 4.985 18.176 1.00 94.69 88 LYS A N 1
ATOM 707 C CA . LYS A 1 88 ? -1.523 6.155 18.722 1.00 94.69 88 LYS A CA 1
ATOM 708 C C . LYS A 1 88 ? -2.933 5.834 19.221 1.00 94.69 88 LYS A C 1
ATOM 710 O O . LYS A 1 88 ? -3.713 6.749 19.477 1.00 94.69 88 LYS A O 1
ATOM 715 N N . GLY A 1 89 ? -3.285 4.558 19.329 1.00 92.31 89 GLY A N 1
ATOM 716 C CA . GLY A 1 89 ? -4.607 4.147 19.780 1.00 92.31 89 GLY A CA 1
ATOM 717 C C . GLY A 1 89 ? -5.721 4.357 18.747 1.00 92.31 89 GLY A C 1
ATOM 718 O O . GLY A 1 89 ? -6.898 4.358 19.093 1.00 92.31 89 GLY A O 1
ATOM 719 N N . LYS A 1 90 ? -5.361 4.553 17.475 1.00 91.62 90 LYS A N 1
ATOM 720 C CA . LYS A 1 90 ? -6.300 4.650 16.354 1.00 91.62 90 LYS A CA 1
ATOM 721 C C . LYS A 1 90 ? -6.353 3.305 15.631 1.00 91.62 90 LYS A C 1
ATOM 723 O O . LYS A 1 90 ? -6.000 3.193 14.459 1.00 91.62 90 LYS A O 1
ATOM 728 N N . TRP A 1 91 ? -6.659 2.261 16.399 1.00 82.44 91 TRP A N 1
ATOM 729 C CA . TRP A 1 91 ? -6.657 0.879 15.927 1.00 82.44 91 TRP A CA 1
ATOM 730 C C . TRP A 1 91 ? -7.837 0.616 14.993 1.00 82.44 91 TRP A C 1
ATOM 732 O O . TRP A 1 91 ? -8.970 0.990 15.294 1.00 82.44 91 TRP A O 1
ATOM 742 N N . GLY A 1 92 ? -7.571 -0.081 13.892 1.00 70.31 92 GLY A N 1
ATOM 743 C CA . GLY A 1 92 ? -8.577 -0.435 12.897 1.00 70.31 92 GLY A CA 1
ATOM 744 C C . GLY A 1 92 ? -8.005 -0.370 11.506 1.00 70.31 92 GLY A C 1
ATOM 745 O O . GLY A 1 92 ? -7.640 0.751 11.122 1.00 70.31 92 GLY A O 1
#